Protein AF-A0A7X8DQ04-F1 (afdb_monomer_lite)

Structure (mmCIF, N/CA/C/O backbone):
data_AF-A0A7X8DQ04-F1
#
_entry.id   AF-A0A7X8DQ04-F1
#
loop_
_atom_site.group_PDB
_atom_site.id
_atom_site.type_symbol
_atom_site.label_atom_id
_atom_site.label_alt_id
_atom_site.label_comp_id
_atom_site.label_asym_id
_atom_site.label_entity_id
_atom_site.label_seq_id
_atom_site.pdbx_PDB_ins_code
_atom_site.Cartn_x
_atom_site.Cartn_y
_atom_site.Cartn_z
_atom_site.occupancy
_atom_site.B_iso_or_equiv
_atom_site.auth_seq_id
_atom_site.auth_comp_id
_atom_site.auth_asym_id
_atom_site.auth_atom_id
_atom_site.pdbx_PDB_model_num
ATOM 1 N N . MET A 1 1 ? -22.463 -10.081 42.4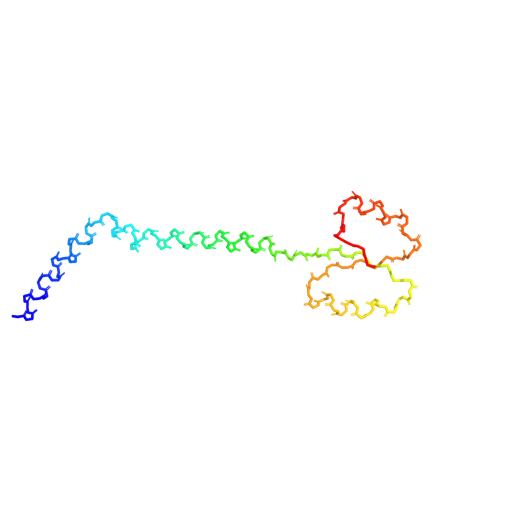87 1.00 63.38 1 MET A N 1
ATOM 2 C CA . MET A 1 1 ? -21.258 -10.575 41.782 1.00 63.38 1 MET A CA 1
ATOM 3 C C . MET A 1 1 ? -21.319 -10.302 40.278 1.00 63.38 1 MET A C 1
ATOM 5 O O . MET A 1 1 ? -20.658 -9.375 39.845 1.00 63.38 1 MET A O 1
ATOM 9 N N . VAL A 1 2 ? -22.143 -10.996 39.476 1.00 70.81 2 VAL A N 1
ATOM 10 C CA . VAL A 1 2 ? -22.206 -10.759 38.008 1.00 70.81 2 VAL A CA 1
ATOM 11 C C . VAL A 1 2 ? -22.683 -9.341 37.648 1.00 70.81 2 VAL A C 1
ATOM 13 O O . VAL A 1 2 ? -22.092 -8.685 36.796 1.00 70.81 2 VAL A O 1
ATOM 16 N N . LYS A 1 3 ? -23.701 -8.819 38.348 1.00 78.75 3 LYS A N 1
ATOM 17 C CA . LYS A 1 3 ? -24.196 -7.438 38.163 1.00 78.75 3 LYS A CA 1
ATOM 18 C C . LYS A 1 3 ? -23.134 -6.367 38.437 1.00 78.75 3 LYS A C 1
ATOM 20 O O . LYS A 1 3 ? -23.101 -5.353 37.746 1.00 78.75 3 LYS A O 1
ATOM 25 N N . ASP A 1 4 ? -22.269 -6.601 39.420 1.00 85.44 4 ASP A N 1
ATOM 26 C CA . ASP A 1 4 ? -21.225 -5.649 39.807 1.00 85.44 4 ASP A CA 1
ATOM 27 C C . ASP A 1 4 ? -20.118 -5.604 38.751 1.00 85.44 4 ASP A C 1
ATOM 29 O O . ASP A 1 4 ? -19.675 -4.523 38.371 1.00 85.44 4 ASP A O 1
ATOM 33 N N . ILE A 1 5 ? -19.757 -6.768 38.199 1.00 87.19 5 ILE A N 1
ATOM 34 C CA . ILE A 1 5 ? -18.794 -6.897 37.097 1.00 87.19 5 ILE A CA 1
ATOM 35 C C . ILE A 1 5 ? -19.291 -6.150 35.854 1.00 87.19 5 ILE A C 1
ATOM 37 O O . ILE A 1 5 ? -18.554 -5.345 35.292 1.00 87.19 5 ILE A O 1
ATOM 41 N N . PHE A 1 6 ? -20.554 -6.344 35.457 1.00 87.81 6 PHE A N 1
ATOM 42 C CA . PHE A 1 6 ? -21.133 -5.630 34.312 1.00 87.81 6 PHE A CA 1
ATOM 43 C C . PHE A 1 6 ? -21.149 -4.112 34.509 1.00 87.81 6 PHE A C 1
ATOM 45 O O . PHE A 1 6 ? -20.847 -3.367 33.577 1.00 87.81 6 PHE A O 1
ATOM 52 N N . ARG A 1 7 ? -21.460 -3.640 35.721 1.00 88.25 7 ARG A N 1
ATOM 53 C CA . ARG A 1 7 ? -21.487 -2.205 36.030 1.00 88.25 7 ARG A CA 1
ATOM 54 C C . ARG A 1 7 ? -20.095 -1.578 35.955 1.00 88.25 7 ARG A C 1
ATOM 56 O O . ARG A 1 7 ? -19.945 -0.493 35.401 1.00 88.25 7 ARG A O 1
ATOM 63 N N . VAL A 1 8 ? -19.087 -2.257 36.500 1.00 85.31 8 VAL A N 1
ATOM 64 C CA . VAL A 1 8 ? -17.690 -1.800 36.438 1.00 85.31 8 VAL A CA 1
ATOM 65 C C . VAL A 1 8 ? -17.189 -1.812 34.993 1.00 85.31 8 VAL A C 1
ATOM 67 O O . VAL A 1 8 ? -16.609 -0.826 34.548 1.00 85.31 8 VAL A O 1
ATOM 70 N N . ALA A 1 9 ? -17.495 -2.862 34.228 1.00 85.19 9 ALA A N 1
ATOM 71 C CA . ALA A 1 9 ? -17.120 -2.960 32.820 1.00 85.19 9 ALA A CA 1
ATOM 72 C C . ALA A 1 9 ? -17.735 -1.837 31.971 1.00 85.19 9 ALA A C 1
ATOM 74 O O . ALA A 1 9 ? -17.032 -1.210 31.185 1.00 85.19 9 ALA A O 1
ATOM 75 N N . GLN A 1 10 ? -19.022 -1.525 32.158 1.00 83.94 10 GLN A N 1
ATOM 76 C CA . GLN A 1 10 ? -19.671 -0.404 31.468 1.00 83.94 10 GLN A CA 1
ATOM 77 C C . GLN A 1 10 ? -19.027 0.942 31.809 1.00 83.94 10 GLN A C 1
ATOM 79 O O . GLN A 1 10 ? -18.872 1.789 30.930 1.00 83.94 10 GLN A O 1
ATOM 84 N N . TRP A 1 11 ? -18.642 1.143 33.071 1.00 87.06 11 TRP A N 1
ATOM 85 C CA . TRP A 1 11 ? -17.994 2.377 33.506 1.00 87.06 11 TRP A CA 1
ATOM 86 C C . TRP A 1 11 ? -16.595 2.538 32.902 1.00 87.06 11 TRP A C 1
ATOM 88 O O . TRP A 1 11 ? -16.285 3.601 32.360 1.00 87.06 11 TRP A O 1
ATOM 98 N N . GLU A 1 12 ? -15.786 1.477 32.913 1.00 81.94 12 GLU A N 1
ATOM 99 C CA . GLU A 1 12 ? -14.468 1.456 32.265 1.00 81.94 12 GLU A CA 1
ATOM 100 C C . GLU A 1 12 ? -14.580 1.668 30.750 1.00 81.94 12 GLU A C 1
ATOM 102 O O . GLU A 1 12 ? -13.854 2.479 30.174 1.00 81.94 12 GLU A O 1
ATOM 107 N N . PHE A 1 13 ? -15.555 1.032 30.098 1.00 81.38 13 PHE A N 1
ATOM 108 C CA . PHE A 1 13 ? -15.782 1.190 28.661 1.00 81.38 13 PHE A CA 1
ATOM 109 C C . PHE A 1 13 ? -16.217 2.617 28.303 1.00 81.38 13 PHE A C 1
ATOM 111 O O . PHE A 1 13 ? -15.682 3.218 27.374 1.00 81.38 13 PHE A O 1
ATOM 118 N N . ALA A 1 14 ? -17.131 3.213 29.074 1.00 80.19 14 ALA A N 1
ATOM 119 C C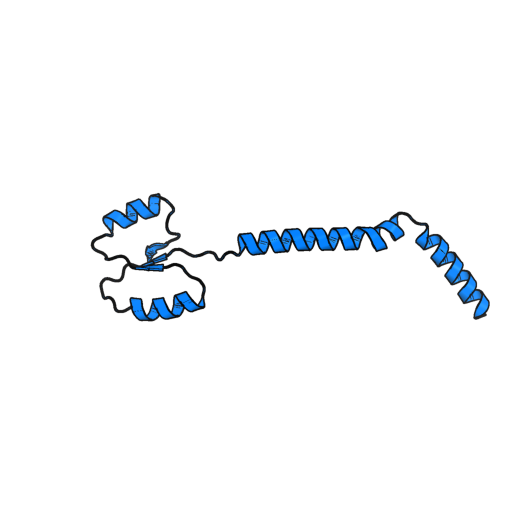A . ALA A 1 14 ? -17.568 4.595 28.873 1.00 80.19 14 ALA A CA 1
ATOM 120 C C . ALA A 1 14 ? -16.437 5.610 29.107 1.00 80.19 14 ALA A C 1
ATOM 122 O O . ALA A 1 14 ? -16.384 6.650 28.443 1.00 80.19 14 ALA A O 1
ATOM 123 N N . LYS A 1 15 ? -15.519 5.314 30.032 1.00 80.44 15 LYS A N 1
ATOM 124 C CA . LYS A 1 15 ? -14.311 6.111 30.271 1.00 80.44 15 LYS A CA 1
ATOM 125 C C . LYS A 1 15 ? -13.311 5.968 29.120 1.00 80.44 15 LYS A C 1
ATOM 127 O O . LYS A 1 15 ? -12.744 6.970 28.689 1.00 80.44 15 LYS A O 1
ATOM 132 N N . GLY A 1 16 ? -13.160 4.756 28.583 1.00 77.38 16 GLY A N 1
ATOM 133 C CA . GLY A 1 16 ? -12.327 4.448 27.420 1.00 77.38 16 GLY A CA 1
ATOM 134 C C . GLY A 1 16 ? -12.820 5.105 26.129 1.00 77.38 16 GLY A C 1
ATOM 135 O O . GLY A 1 16 ? -12.037 5.771 25.459 1.00 77.38 16 GLY A O 1
ATOM 136 N N . ILE A 1 17 ? -14.120 5.018 25.818 1.00 76.25 17 ILE A N 1
ATOM 137 C CA . ILE A 1 17 ? -14.716 5.623 24.610 1.00 76.25 17 ILE A CA 1
ATOM 138 C C . ILE A 1 17 ? -14.535 7.143 24.582 1.00 76.25 17 ILE A C 1
ATOM 140 O O . ILE A 1 17 ? -14.349 7.726 23.520 1.00 76.25 17 ILE A O 1
ATOM 144 N N . LYS A 1 18 ? -14.580 7.811 25.738 1.00 73.81 18 LYS A N 1
ATOM 145 C CA . LYS A 1 18 ? -14.396 9.270 25.814 1.00 73.81 18 LYS A CA 1
ATOM 146 C C . LYS A 1 18 ? -12.946 9.710 25.604 1.00 73.81 18 LYS A C 1
ATOM 148 O O . LYS A 1 18 ? -12.685 10.909 25.496 1.00 73.81 18 LYS A O 1
ATOM 153 N N . ASN A 1 19 ? -11.999 8.774 25.547 1.00 83.88 19 ASN A N 1
ATOM 154 C CA . ASN A 1 19 ? -10.616 9.088 25.242 1.00 83.88 19 ASN A CA 1
ATOM 155 C C . ASN A 1 19 ? -10.475 9.437 23.752 1.00 83.88 19 ASN A C 1
ATOM 157 O O . ASN A 1 19 ? -10.789 8.633 22.875 1.00 83.88 19 ASN A O 1
ATOM 161 N N . LYS A 1 20 ? -9.936 10.628 23.467 1.00 80.75 20 LYS A N 1
ATOM 162 C CA . LYS A 1 20 ? -9.657 11.098 22.102 1.00 80.75 20 LYS A CA 1
ATOM 163 C C . LYS A 1 20 ? -8.799 10.103 21.311 1.00 80.75 20 LYS A C 1
ATOM 165 O O . LYS A 1 20 ? -9.035 9.921 20.123 1.00 80.75 20 LYS A O 1
ATOM 170 N N . GLY A 1 21 ? -7.852 9.431 21.974 1.00 87.50 21 GLY A N 1
ATOM 171 C CA . GLY A 1 21 ? -7.005 8.414 21.348 1.00 87.50 21 GLY A CA 1
ATOM 172 C C . GLY A 1 21 ? -7.778 7.161 20.932 1.00 87.50 21 GLY A C 1
ATOM 173 O O . GLY A 1 21 ? -7.553 6.648 19.842 1.00 87.50 21 GLY A O 1
ATOM 174 N N . PHE A 1 22 ? -8.732 6.710 21.754 1.00 87.38 22 PHE A N 1
ATOM 175 C CA . PHE A 1 22 ? -9.589 5.571 21.418 1.00 87.38 22 PHE A CA 1
ATOM 176 C C . PHE A 1 22 ? -10.464 5.894 20.205 1.00 87.38 22 PHE A C 1
ATOM 178 O O . PHE A 1 22 ? -10.450 5.156 19.229 1.00 87.38 22 PHE A O 1
ATOM 185 N N . LEU A 1 23 ? -11.146 7.045 20.210 1.00 86.50 23 LEU A N 1
ATOM 186 C CA . LEU A 1 23 ? -11.971 7.469 19.072 1.00 86.50 23 LEU A CA 1
ATOM 187 C C . LEU A 1 23 ? -11.148 7.609 17.786 1.00 86.50 23 LEU A C 1
ATOM 189 O O . LEU A 1 23 ? -11.587 7.175 16.723 1.00 86.50 23 LEU A O 1
ATOM 193 N N . PHE A 1 24 ? -9.942 8.172 17.880 1.00 90.38 24 PHE A N 1
ATOM 194 C CA . PHE A 1 24 ? -9.042 8.285 16.738 1.00 90.38 24 PHE A CA 1
ATOM 195 C C . PHE A 1 24 ? -8.640 6.909 16.192 1.00 90.38 24 PHE A C 1
ATOM 197 O O . PHE A 1 24 ? -8.790 6.657 14.999 1.00 90.38 24 PHE A O 1
ATOM 204 N N . LEU A 1 25 ? -8.183 5.996 17.051 1.00 91.31 25 LEU A N 1
ATOM 205 C CA . LEU A 1 25 ? -7.752 4.658 16.637 1.00 91.31 25 LEU A CA 1
ATOM 206 C C . LEU A 1 25 ? -8.904 3.796 16.111 1.00 91.31 25 LEU A C 1
ATOM 208 O O . LEU A 1 25 ? -8.698 2.987 15.214 1.00 91.31 25 LEU A O 1
ATOM 212 N N . THR A 1 26 ? -10.111 3.954 16.647 1.00 90.38 26 THR A N 1
ATOM 213 C CA . THR A 1 26 ? -11.266 3.150 16.234 1.00 90.38 26 THR A CA 1
ATOM 214 C C . THR A 1 26 ? -11.906 3.659 14.947 1.00 90.38 26 THR A C 1
ATOM 216 O O . THR A 1 26 ? -12.322 2.846 14.129 1.00 90.38 26 THR A O 1
ATOM 219 N N . PHE A 1 27 ? -11.989 4.977 14.741 1.00 89.44 27 PHE A N 1
ATOM 220 C CA . PHE A 1 27 ? -12.731 5.542 13.607 1.00 89.44 27 PHE A CA 1
ATOM 221 C C . PHE A 1 27 ? -11.839 6.169 12.539 1.00 89.44 27 PHE A C 1
ATOM 223 O O . PHE A 1 27 ? -12.101 6.006 11.353 1.00 89.44 27 PHE A O 1
ATOM 230 N N . VAL A 1 28 ? -10.784 6.881 12.933 1.00 92.44 28 VAL A N 1
ATOM 231 C CA . VAL A 1 28 ? -9.961 7.667 12.002 1.00 92.44 28 VAL A CA 1
ATOM 232 C C . VAL A 1 28 ? -8.821 6.827 11.429 1.00 92.44 28 VAL A C 1
ATOM 234 O O . VAL A 1 28 ? -8.570 6.859 10.227 1.00 92.44 28 VAL A O 1
ATOM 237 N N . PHE A 1 29 ? -8.159 6.027 12.263 1.00 95.06 29 PHE A N 1
ATOM 238 C CA . PHE A 1 29 ? -7.030 5.197 11.847 1.00 95.06 29 PHE A CA 1
ATOM 239 C C . PHE A 1 29 ? -7.375 4.178 10.744 1.00 95.06 29 PHE A C 1
ATOM 241 O O . PHE A 1 29 ? -6.606 4.096 9.785 1.00 95.06 29 PHE A O 1
ATOM 248 N N . PRO A 1 30 ? -8.518 3.459 10.776 1.00 95.19 30 PRO A N 1
ATOM 249 C CA . PRO A 1 30 ? -8.876 2.550 9.687 1.00 95.19 30 PRO A CA 1
ATOM 250 C C . PRO A 1 30 ? -9.066 3.280 8.354 1.00 95.19 30 PRO A C 1
ATOM 252 O O . PRO A 1 30 ? -8.643 2.779 7.318 1.00 95.19 30 PRO A O 1
ATOM 255 N N . ILE A 1 31 ? -9.639 4.489 8.381 1.00 96.12 31 ILE A N 1
ATOM 256 C CA . ILE A 1 31 ? -9.821 5.319 7.182 1.00 96.12 31 ILE A CA 1
ATOM 257 C C . ILE A 1 31 ? -8.458 5.725 6.616 1.00 96.12 31 ILE A C 1
ATOM 259 O O . ILE A 1 31 ? -8.220 5.570 5.420 1.00 96.12 31 ILE A O 1
ATOM 263 N N . ILE A 1 32 ? -7.544 6.189 7.474 1.00 96.06 32 ILE A N 1
ATOM 264 C CA . ILE A 1 32 ? -6.174 6.534 7.072 1.00 96.06 32 ILE A CA 1
ATOM 265 C C . ILE A 1 32 ? -5.475 5.320 6.452 1.00 96.06 32 ILE A C 1
ATOM 267 O O . ILE A 1 32 ? -4.865 5.452 5.395 1.00 96.06 32 ILE A O 1
ATOM 271 N N . MET A 1 33 ? -5.596 4.137 7.062 1.00 95.81 33 MET A N 1
ATOM 272 C CA . MET A 1 33 ? -5.006 2.912 6.521 1.00 95.81 33 MET A CA 1
ATOM 273 C C . MET A 1 33 ? -5.548 2.594 5.130 1.00 95.81 33 MET A C 1
ATOM 275 O O . MET A 1 33 ? -4.756 2.383 4.218 1.00 95.81 33 MET A O 1
ATOM 279 N N . VAL A 1 34 ? -6.869 2.622 4.932 1.00 97.00 34 VAL A N 1
ATOM 280 C CA . VAL A 1 34 ? -7.478 2.384 3.610 1.00 97.00 34 VAL A CA 1
ATOM 281 C C . VAL A 1 34 ? -6.939 3.363 2.567 1.00 97.00 34 VAL A C 1
ATOM 283 O O . VAL A 1 34 ? -6.597 2.942 1.466 1.00 97.00 34 VAL A O 1
ATOM 286 N N . ILE A 1 35 ? -6.808 4.646 2.913 1.00 96.50 35 ILE A N 1
ATOM 287 C CA . ILE A 1 35 ? -6.257 5.666 2.011 1.00 96.50 35 ILE A CA 1
ATOM 288 C C . ILE A 1 35 ? -4.799 5.353 1.659 1.00 96.50 35 ILE A C 1
ATOM 290 O O . ILE A 1 35 ? -4.438 5.379 0.485 1.00 96.50 35 ILE A O 1
ATOM 294 N N . ILE A 1 36 ? -3.965 5.025 2.648 1.00 96.50 36 ILE A N 1
ATOM 295 C CA . ILE A 1 36 ? -2.552 4.686 2.425 1.00 96.50 36 ILE A CA 1
ATOM 296 C C . ILE A 1 36 ? -2.433 3.453 1.530 1.00 96.50 36 ILE A C 1
ATOM 298 O O . ILE A 1 36 ? -1.694 3.485 0.549 1.00 96.50 36 ILE A O 1
ATOM 302 N N . PHE A 1 37 ? -3.184 2.390 1.821 1.00 95.38 37 PHE A N 1
ATOM 303 C CA . PHE A 1 37 ? -3.192 1.187 0.992 1.00 95.38 37 PHE A CA 1
ATOM 304 C C . PHE A 1 37 ? -3.658 1.490 -0.430 1.00 95.38 37 PHE A C 1
ATOM 306 O O . PHE A 1 37 ? -3.014 1.045 -1.370 1.00 95.38 37 PHE A O 1
ATOM 313 N N . ALA A 1 38 ? -4.702 2.299 -0.611 1.00 94.25 38 ALA A N 1
ATOM 314 C CA . ALA A 1 38 ? -5.164 2.696 -1.937 1.00 94.25 38 ALA A CA 1
ATOM 315 C C . ALA A 1 38 ? -4.093 3.476 -2.716 1.00 94.25 38 ALA A C 1
ATOM 317 O O . ALA A 1 38 ? -3.891 3.208 -3.897 1.00 94.25 38 ALA A O 1
ATOM 318 N N . ILE A 1 39 ? -3.374 4.397 -2.063 1.00 94.50 39 ILE A N 1
ATOM 319 C CA . ILE A 1 39 ? -2.272 5.148 -2.684 1.00 94.50 39 ILE A CA 1
ATOM 320 C C . ILE A 1 39 ? -1.134 4.207 -3.075 1.00 94.50 39 ILE A C 1
ATOM 322 O O . ILE A 1 39 ? -0.656 4.278 -4.203 1.00 94.50 39 ILE A O 1
ATOM 326 N N . ILE A 1 40 ? -0.715 3.317 -2.171 1.00 91.69 40 ILE A N 1
ATOM 327 C CA . ILE A 1 40 ? 0.359 2.352 -2.438 1.00 91.69 40 ILE A CA 1
ATOM 328 C C . ILE A 1 40 ? -0.044 1.416 -3.572 1.00 91.69 40 ILE A C 1
ATOM 330 O O . ILE A 1 40 ? 0.736 1.231 -4.495 1.00 91.69 40 ILE A O 1
ATOM 334 N N . SER A 1 41 ? -1.254 0.859 -3.549 1.00 84.31 41 SER A N 1
ATOM 335 C CA . SER A 1 41 ? -1.751 -0.015 -4.612 1.00 84.31 41 SER A CA 1
ATOM 336 C C . SER A 1 41 ? -1.862 0.719 -5.943 1.00 84.31 41 SER A C 1
ATOM 338 O O . SER A 1 41 ? -1.468 0.174 -6.962 1.00 84.31 41 SER A O 1
ATOM 340 N N . PHE A 1 42 ? -2.337 1.964 -5.957 1.00 85.94 42 PHE A N 1
ATOM 341 C CA . PHE A 1 42 ? -2.397 2.772 -7.174 1.00 85.94 42 PHE A CA 1
ATOM 342 C C . PHE A 1 42 ? -1.004 3.091 -7.728 1.00 85.94 42 PHE A C 1
ATOM 344 O O . PHE A 1 42 ? -0.776 2.973 -8.931 1.00 85.94 42 PHE A O 1
ATOM 351 N N . ALA A 1 43 ? -0.068 3.472 -6.858 1.00 85.25 43 ALA A N 1
ATOM 352 C CA . ALA A 1 43 ? 1.319 3.709 -7.235 1.00 85.25 43 ALA A CA 1
ATOM 353 C C . ALA A 1 43 ? 1.983 2.420 -7.725 1.00 85.25 43 ALA A C 1
ATOM 355 O O . ALA A 1 43 ? 2.670 2.451 -8.736 1.00 85.25 43 ALA A O 1
ATOM 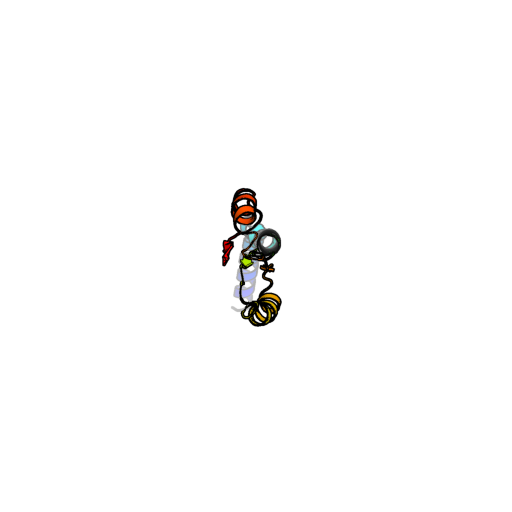356 N N . MET A 1 44 ? 1.726 1.289 -7.065 1.00 78.56 44 MET A N 1
ATOM 357 C CA . MET A 1 44 ? 2.225 -0.019 -7.466 1.00 78.56 44 MET A CA 1
ATOM 358 C C . MET A 1 44 ? 1.656 -0.419 -8.820 1.00 78.56 44 MET A C 1
ATOM 360 O O . MET A 1 44 ? 2.449 -0.729 -9.678 1.00 78.56 44 MET A O 1
ATOM 364 N N . ILE A 1 45 ? 0.348 -0.307 -9.071 1.00 74.44 45 ILE A N 1
ATOM 365 C CA . ILE A 1 45 ? -0.255 -0.619 -10.382 1.00 74.44 45 ILE A CA 1
ATOM 366 C C . ILE A 1 45 ? 0.331 0.255 -11.499 1.00 74.44 45 ILE A C 1
ATOM 368 O O . ILE A 1 45 ? 0.486 -0.209 -12.619 1.00 74.44 45 ILE A O 1
ATOM 372 N N . ARG A 1 46 ? 0.674 1.518 -11.217 1.00 66.00 46 ARG A N 1
ATOM 373 C CA . ARG A 1 46 ? 1.340 2.392 -12.199 1.00 66.00 46 ARG A CA 1
ATOM 374 C C . ARG A 1 46 ? 2.835 2.128 -12.341 1.00 66.00 46 ARG A C 1
ATOM 376 O O . ARG A 1 46 ? 3.378 2.350 -13.411 1.00 66.00 46 ARG A O 1
ATOM 383 N N . SER A 1 47 ? 3.483 1.683 -11.271 1.00 59.84 47 SER A N 1
ATOM 384 C CA . SER A 1 47 ? 4.884 1.256 -11.258 1.00 59.84 47 SER A CA 1
ATOM 385 C C . SER A 1 47 ? 5.067 -0.179 -11.762 1.00 59.84 47 SER A C 1
ATOM 387 O O . SER A 1 47 ? 6.194 -0.586 -12.014 1.00 59.84 47 SER A O 1
ATOM 389 N N . SER A 1 48 ? 3.976 -0.941 -11.826 1.00 49.41 48 SER A N 1
ATOM 390 C CA . SER A 1 48 ? 3.857 -2.317 -12.295 1.00 49.41 48 SER A CA 1
ATOM 391 C C . SER A 1 48 ? 2.939 -2.397 -13.515 1.00 49.41 48 SER A C 1
ATOM 393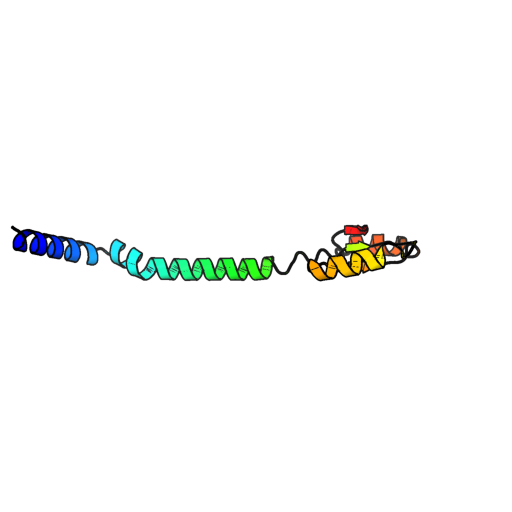 O O . SER A 1 48 ? 2.436 -3.476 -13.816 1.00 49.41 48 SER A O 1
ATOM 395 N N . GLY A 1 49 ? 2.729 -1.283 -14.234 1.00 49.41 49 GLY A N 1
ATOM 396 C CA . GLY A 1 49 ? 2.822 -1.421 -15.684 1.00 49.41 49 GLY A CA 1
ATOM 397 C C . GLY A 1 49 ? 4.172 -2.082 -15.868 1.00 49.41 49 GLY A C 1
ATOM 398 O O . GLY A 1 49 ? 5.122 -1.603 -15.238 1.00 49.41 49 GLY A O 1
ATOM 399 N N . GLY A 1 50 ? 4.188 -3.267 -16.479 1.00 48.16 50 GLY A N 1
ATOM 400 C CA . GLY A 1 50 ? 5.370 -4.106 -16.537 1.00 48.16 50 GLY A CA 1
ATOM 401 C C . GLY A 1 50 ? 6.600 -3.237 -16.750 1.00 48.16 50 GLY A C 1
ATOM 402 O O . GLY A 1 50 ? 6.549 -2.182 -17.391 1.00 48.16 50 GLY A O 1
ATOM 403 N N . GLN A 1 51 ? 7.739 -3.673 -16.231 1.00 50.72 51 GLN A N 1
ATOM 404 C CA . GLN A 1 51 ? 8.913 -3.405 -17.041 1.00 50.72 51 GLN A CA 1
ATOM 405 C C . GLN A 1 51 ? 8.590 -4.113 -18.359 1.00 50.72 51 GLN A C 1
ATOM 407 O O . GLN A 1 51 ? 8.835 -5.313 -18.467 1.00 50.72 51 GLN A O 1
ATOM 412 N N . ASP A 1 52 ? 7.903 -3.418 -19.275 1.00 53.72 52 ASP A N 1
ATOM 413 C CA . ASP A 1 52 ? 7.855 -3.719 -20.686 1.00 53.72 52 ASP A CA 1
ATOM 414 C C . ASP A 1 52 ? 9.328 -3.613 -21.038 1.00 53.72 52 ASP A C 1
ATOM 416 O O . ASP A 1 52 ? 9.828 -2.541 -21.356 1.00 53.72 52 ASP A O 1
ATOM 420 N N . LEU A 1 53 ? 10.065 -4.681 -20.751 1.00 55.94 53 LEU A N 1
ATOM 421 C CA . LEU A 1 53 ? 11.483 -4.742 -20.970 1.00 55.94 53 LEU A CA 1
ATOM 422 C C . LEU A 1 53 ? 11.562 -4.752 -22.482 1.00 55.94 53 LEU A C 1
ATOM 424 O O . LEU A 1 53 ? 11.296 -5.785 -23.098 1.00 55.94 53 LEU A O 1
ATOM 428 N N . TYR A 1 54 ? 11.780 -3.575 -23.061 1.00 60.75 54 TYR A N 1
ATOM 429 C CA . TYR A 1 54 ? 11.758 -3.402 -24.500 1.00 60.75 54 TYR A CA 1
ATOM 430 C C . TYR A 1 54 ? 13.101 -3.906 -25.001 1.00 60.75 54 TYR A C 1
ATOM 432 O O . TYR A 1 54 ? 14.108 -3.195 -24.977 1.00 60.75 54 TYR A O 1
ATOM 440 N N . LEU A 1 55 ? 13.123 -5.184 -25.369 1.00 65.12 55 LEU A N 1
ATOM 441 C CA . LEU A 1 55 ? 14.318 -5.879 -25.821 1.00 65.12 55 LEU A CA 1
ATOM 442 C C . LEU A 1 55 ? 14.417 -5.786 -27.341 1.00 65.12 55 LEU A C 1
ATOM 444 O O . LEU A 1 55 ? 13.500 -6.178 -28.066 1.00 65.12 55 LEU A O 1
ATOM 448 N N . ALA A 1 56 ? 15.558 -5.310 -27.827 1.00 67.69 56 ALA A N 1
ATOM 449 C CA . ALA A 1 56 ? 15.922 -5.447 -29.230 1.00 67.69 56 ALA A CA 1
ATOM 450 C C . ALA A 1 56 ? 16.607 -6.805 -29.427 1.00 67.69 56 ALA A C 1
ATOM 452 O O . ALA A 1 56 ? 17.588 -7.097 -28.746 1.00 67.69 56 ALA A O 1
ATOM 453 N N . ILE A 1 57 ? 16.104 -7.637 -30.339 1.00 70.88 57 ILE A N 1
ATOM 454 C CA . ILE A 1 57 ? 16.653 -8.981 -30.580 1.00 70.88 57 ILE A CA 1
ATOM 455 C C . ILE A 1 57 ? 17.221 -9.054 -31.987 1.00 70.88 57 ILE A C 1
ATOM 457 O O . ILE A 1 57 ? 16.494 -8.853 -32.966 1.00 70.88 57 ILE A O 1
ATOM 461 N N . VAL A 1 58 ? 18.510 -9.368 -32.090 1.00 71.00 58 VAL A N 1
ATOM 462 C CA . VAL A 1 58 ? 19.233 -9.490 -33.357 1.00 71.00 58 VAL A CA 1
ATOM 463 C C . VAL A 1 58 ? 19.361 -10.965 -33.729 1.00 71.00 58 VAL A C 1
ATOM 465 O O . VAL A 1 58 ? 20.298 -11.653 -33.337 1.00 71.00 58 VAL A O 1
ATOM 468 N N . ASP A 1 59 ? 18.407 -11.469 -34.516 1.00 67.25 59 ASP A N 1
ATOM 469 C CA . ASP A 1 59 ? 18.427 -12.855 -35.007 1.00 67.25 59 ASP A CA 1
ATOM 470 C C . ASP A 1 59 ? 18.775 -12.910 -36.502 1.00 67.25 59 ASP A C 1
ATOM 472 O O . ASP A 1 59 ? 17.918 -12.755 -37.373 1.00 67.25 59 ASP A O 1
ATOM 476 N N . GLU A 1 60 ? 20.046 -13.181 -36.809 1.00 63.91 60 GLU A N 1
ATOM 477 C CA . GLU A 1 60 ? 20.533 -13.395 -38.183 1.00 63.91 60 GLU A CA 1
ATOM 478 C C . GLU A 1 60 ? 19.971 -14.663 -38.837 1.00 63.91 60 GLU A C 1
ATOM 480 O O . GLU A 1 60 ? 19.928 -14.782 -40.062 1.00 63.91 60 GLU A O 1
ATOM 485 N N . THR A 1 61 ? 19.550 -15.631 -38.025 1.00 67.88 61 THR A N 1
ATOM 486 C CA . THR A 1 61 ? 19.189 -16.981 -38.474 1.00 67.88 61 THR A CA 1
ATOM 487 C C . THR A 1 61 ? 17.684 -17.197 -38.578 1.00 67.88 61 THR A C 1
ATOM 489 O O . THR A 1 61 ? 17.248 -18.208 -39.128 1.00 67.88 61 THR A O 1
ATOM 492 N N . SER A 1 62 ? 16.886 -16.255 -38.061 1.00 65.56 62 SER A N 1
ATOM 493 C CA . SER A 1 62 ? 15.424 -16.352 -37.908 1.00 65.56 62 SER A CA 1
ATOM 494 C C . SER A 1 62 ? 14.950 -17.595 -37.137 1.00 65.56 62 SER A C 1
ATOM 496 O O . SER A 1 62 ? 13.767 -17.936 -37.178 1.00 65.56 62 SER A O 1
ATOM 498 N N . PHE A 1 63 ? 15.858 -18.300 -36.460 1.00 69.19 63 PHE A N 1
ATOM 499 C CA . PHE A 1 63 ? 15.584 -19.560 -35.776 1.00 69.19 63 PHE A CA 1
ATOM 500 C C . PHE A 1 63 ? 14.939 -19.337 -34.408 1.00 69.19 63 PHE A C 1
ATOM 502 O O . PHE A 1 63 ? 14.111 -20.132 -33.966 1.00 69.19 63 PHE A O 1
ATOM 509 N N . ILE A 1 64 ? 15.317 -18.254 -33.734 1.00 69.50 64 ILE A N 1
ATOM 510 C CA . ILE A 1 64 ? 14.972 -17.996 -32.337 1.00 69.50 64 ILE A CA 1
ATOM 511 C C . ILE A 1 64 ? 13.685 -17.162 -32.252 1.00 69.50 64 ILE A C 1
ATOM 513 O O . ILE A 1 64 ? 12.931 -17.278 -31.285 1.00 69.50 64 ILE A O 1
ATOM 517 N N . ARG A 1 65 ? 13.371 -16.403 -33.309 1.00 70.31 65 ARG A N 1
ATOM 518 C CA . ARG A 1 65 ? 12.177 -15.551 -33.409 1.00 70.31 65 ARG A CA 1
ATOM 519 C C . ARG A 1 65 ? 10.873 -16.240 -32.999 1.00 70.31 65 ARG A C 1
ATOM 521 O O . ARG A 1 65 ? 10.190 -15.752 -32.108 1.00 70.31 65 ARG A O 1
ATOM 528 N N . GLY A 1 66 ? 10.551 -17.390 -33.595 1.00 68.44 66 GLY A N 1
ATOM 529 C CA . GLY A 1 66 ? 9.290 -18.088 -33.305 1.00 68.44 66 GLY A CA 1
ATOM 530 C C . GLY A 1 66 ? 9.203 -18.633 -31.874 1.00 68.44 66 GLY A C 1
ATOM 531 O O . GLY A 1 66 ? 8.131 -18.662 -31.288 1.00 68.44 66 GLY A O 1
ATOM 532 N N . MET A 1 67 ? 10.338 -19.020 -31.284 1.00 69.12 67 MET A N 1
ATOM 533 C CA . MET A 1 67 ? 10.391 -19.525 -29.906 1.00 69.12 67 MET A CA 1
ATOM 534 C C . MET A 1 67 ? 10.212 -18.404 -28.872 1.00 69.12 67 MET A C 1
ATOM 536 O O . MET A 1 67 ? 9.642 -18.613 -27.798 1.00 69.12 67 MET A O 1
ATOM 540 N N . LEU A 1 68 ? 10.715 -17.214 -29.198 1.00 69.94 68 LEU A N 1
ATOM 541 C CA . LEU A 1 68 ? 10.671 -16.045 -28.332 1.00 69.94 68 LEU A CA 1
ATOM 542 C C . LEU A 1 68 ? 9.346 -15.286 -28.435 1.00 69.94 68 LEU A C 1
ATOM 544 O O . LEU A 1 68 ? 8.845 -14.858 -27.400 1.00 69.94 68 LEU A O 1
ATOM 548 N N . GLU A 1 69 ? 8.738 -15.180 -29.622 1.00 67.94 69 GLU A N 1
ATOM 549 C CA . GLU A 1 69 ? 7.407 -14.568 -29.792 1.00 67.94 69 GLU A CA 1
ATOM 550 C C . GLU A 1 69 ? 6.355 -15.258 -28.900 1.00 67.94 69 GLU A C 1
ATOM 552 O O . GLU A 1 69 ? 5.644 -14.582 -28.156 1.00 67.94 69 GLU A O 1
ATOM 557 N N . ASP A 1 70 ? 6.332 -16.595 -28.868 1.00 67.00 70 ASP A N 1
ATOM 558 C CA . ASP A 1 70 ? 5.407 -17.362 -28.018 1.00 67.00 70 ASP A CA 1
ATOM 559 C C . ASP A 1 70 ? 5.679 -17.172 -26.515 1.00 67.00 70 ASP A C 1
ATOM 561 O O . ASP A 1 70 ? 4.755 -17.156 -25.697 1.00 67.00 70 ASP A O 1
ATOM 565 N N . SER A 1 71 ? 6.951 -17.004 -26.141 1.00 66.06 71 SER A N 1
ATOM 566 C CA . SER A 1 71 ? 7.362 -16.825 -24.746 1.00 66.06 71 SER A CA 1
ATOM 567 C C . SER A 1 71 ? 7.075 -15.404 -24.248 1.00 66.06 71 SER A C 1
ATOM 569 O O . SER A 1 71 ? 6.618 -15.224 -23.123 1.00 66.06 71 SER A O 1
ATOM 571 N N . PHE A 1 72 ? 7.290 -14.377 -25.070 1.00 69.44 72 PHE A N 1
ATOM 572 C CA . PHE A 1 72 ? 7.110 -12.979 -24.668 1.00 69.44 72 PHE A CA 1
ATOM 573 C C . PHE A 1 72 ? 5.649 -12.568 -24.516 1.00 69.44 72 PHE A C 1
ATOM 575 O O . PHE A 1 72 ? 5.333 -11.796 -23.610 1.00 69.44 72 PHE A O 1
ATOM 582 N N . VAL A 1 73 ? 4.745 -13.158 -25.303 1.00 61.97 73 VAL A N 1
ATOM 583 C CA . VAL A 1 73 ? 3.292 -12.977 -25.137 1.00 61.97 73 VAL A CA 1
ATOM 584 C C . VAL A 1 73 ? 2.816 -13.464 -23.761 1.00 61.97 73 VAL A C 1
ATOM 586 O O . VAL A 1 73 ? 1.870 -12.911 -23.205 1.00 61.97 73 VAL A O 1
ATOM 589 N N . GLN A 1 74 ? 3.477 -14.471 -23.179 1.00 60.06 74 GLN A N 1
ATOM 590 C CA . GLN A 1 74 ? 3.113 -15.027 -21.874 1.00 60.06 74 GLN A CA 1
ATOM 591 C C . GLN A 1 74 ? 3.569 -14.161 -20.685 1.00 60.06 74 GLN A C 1
ATOM 593 O O . GLN A 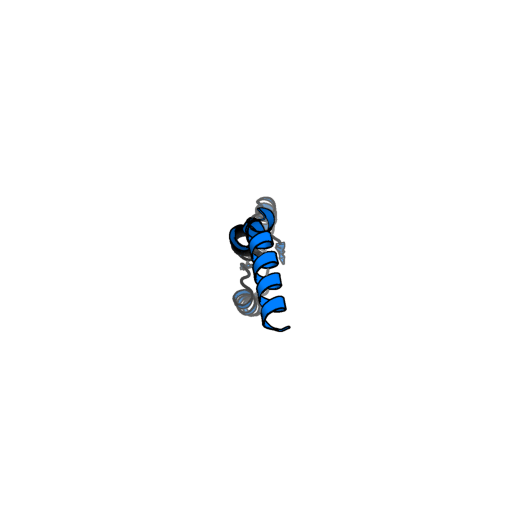1 74 ? 2.977 -14.255 -19.608 1.00 60.06 74 GLN A O 1
ATOM 598 N N . TYR A 1 75 ? 4.602 -13.335 -20.864 1.00 59.12 75 TYR A N 1
ATOM 599 C CA . TYR A 1 75 ? 5.247 -12.580 -19.783 1.00 59.12 75 TYR A CA 1
ATOM 600 C C . TYR A 1 75 ? 5.161 -11.050 -19.946 1.00 59.12 75 TYR A C 1
ATOM 602 O O . TYR A 1 75 ? 5.834 -10.339 -19.209 1.00 59.12 75 TYR A O 1
ATOM 610 N N . GLU A 1 76 ? 4.324 -10.554 -20.867 1.00 58.25 76 GLU A N 1
ATOM 611 C CA . GLU A 1 76 ? 4.148 -9.116 -21.157 1.00 58.25 76 GLU A CA 1
ATOM 612 C C . GLU A 1 76 ? 5.464 -8.400 -21.531 1.00 58.25 76 GLU A C 1
ATOM 614 O O . GLU A 1 76 ? 5.689 -7.253 -21.162 1.00 58.25 76 GLU A O 1
ATOM 619 N N . TYR A 1 77 ? 6.354 -9.062 -22.278 1.00 61.12 77 TYR A N 1
ATOM 620 C CA . TYR A 1 77 ? 7.569 -8.419 -22.793 1.00 61.12 77 TYR A CA 1
ATOM 621 C C . TYR A 1 77 ? 7.325 -7.800 -24.177 1.00 61.12 77 TYR A C 1
ATOM 623 O O . TYR A 1 77 ? 6.772 -8.450 -25.066 1.00 61.12 77 TYR A O 1
ATOM 631 N N . GLY A 1 78 ? 7.782 -6.560 -24.378 1.00 59.44 78 GLY A N 1
ATOM 632 C CA . GLY A 1 78 ? 7.852 -5.924 -25.694 1.00 59.44 78 GLY A CA 1
ATOM 633 C C . GLY A 1 78 ? 9.167 -6.285 -26.382 1.00 59.44 78 GLY A C 1
ATOM 634 O O . GLY A 1 78 ? 10.234 -6.007 -25.848 1.00 59.44 78 GLY A O 1
ATOM 635 N N . ALA A 1 79 ? 9.120 -6.906 -27.559 1.00 62.62 79 ALA A N 1
ATOM 636 C CA . ALA A 1 79 ? 10.330 -7.275 -28.291 1.00 62.62 79 ALA A CA 1
ATOM 637 C C . ALA A 1 79 ? 10.260 -6.817 -29.749 1.00 62.62 79 ALA A C 1
ATOM 639 O O . ALA A 1 79 ? 9.312 -7.155 -30.460 1.00 62.62 79 ALA A O 1
ATOM 640 N N . ASP A 1 80 ? 11.289 -6.094 -30.192 1.00 65.25 80 ASP A N 1
ATOM 641 C CA . ASP A 1 80 ? 11.485 -5.725 -31.594 1.00 65.25 80 ASP A CA 1
ATOM 642 C C . ASP A 1 80 ? 12.608 -6.588 -32.188 1.00 65.25 80 ASP A C 1
ATOM 644 O O . ASP A 1 80 ? 13.756 -6.555 -31.742 1.00 65.25 80 ASP A O 1
ATOM 648 N N . PHE A 1 81 ? 12.278 -7.374 -33.215 1.00 68.25 81 PHE A N 1
ATOM 649 C CA . PHE A 1 81 ? 13.248 -8.196 -33.940 1.00 68.25 81 PHE A CA 1
ATOM 650 C C . PHE A 1 81 ? 13.909 -7.369 -35.042 1.00 68.25 81 PHE A C 1
ATOM 652 O O . PHE A 1 81 ? 13.246 -6.957 -36.000 1.00 68.25 81 PHE A O 1
ATOM 659 N N . ILE A 1 82 ? 15.215 -7.141 -34.922 1.00 66.56 82 ILE A N 1
ATOM 660 C CA . ILE A 1 82 ? 15.988 -6.286 -35.827 1.00 66.56 82 ILE A CA 1
ATOM 661 C C . ILE A 1 82 ? 16.999 -7.143 -36.602 1.00 66.56 82 ILE A C 1
ATOM 663 O O . ILE A 1 82 ? 17.618 -8.055 -36.065 1.00 66.56 82 ILE A O 1
ATOM 667 N N . SER A 1 83 ? 17.165 -6.866 -37.897 1.00 61.41 83 SER A N 1
ATOM 668 C CA . SER A 1 83 ? 18.178 -7.524 -38.736 1.00 61.41 83 SER A CA 1
ATOM 669 C C . SER A 1 83 ? 19.586 -7.048 -38.364 1.00 61.41 83 SER A C 1
ATOM 671 O O . SER A 1 83 ? 19.801 -5.848 -38.201 1.00 61.41 83 SER A O 1
ATOM 673 N N . ALA A 1 84 ? 20.575 -7.948 -38.333 1.00 61.66 84 ALA A N 1
ATOM 674 C CA . ALA A 1 84 ? 21.969 -7.604 -38.019 1.00 61.66 84 ALA A CA 1
ATOM 675 C C . ALA A 1 84 ? 22.611 -6.601 -38.989 1.00 61.66 84 ALA A C 1
ATOM 677 O O . ALA A 1 84 ? 23.544 -5.888 -38.629 1.00 61.66 84 ALA A O 1
ATOM 678 N N . SER A 1 85 ? 22.068 -6.463 -40.201 1.00 61.28 85 SER A N 1
ATOM 679 C CA . SER A 1 85 ? 22.464 -5.403 -41.137 1.00 61.28 85 SER A CA 1
ATOM 680 C C . SER A 1 85 ? 22.183 -3.982 -40.624 1.00 61.28 85 SER A C 1
ATOM 682 O O . SER A 1 85 ? 22.668 -3.029 -41.223 1.00 61.28 85 SER A O 1
ATOM 684 N N . ALA A 1 86 ? 21.386 -3.837 -39.561 1.00 59.75 86 ALA A N 1
ATOM 685 C CA . ALA A 1 86 ? 21.035 -2.572 -38.920 1.00 59.75 86 ALA A CA 1
ATOM 686 C C . ALA A 1 86 ? 21.727 -2.378 -37.553 1.00 59.75 86 ALA A C 1
ATOM 688 O O . ALA A 1 86 ? 21.348 -1.483 -36.804 1.00 59.75 86 ALA A O 1
ATOM 689 N N . LEU A 1 87 ? 22.750 -3.175 -37.212 1.00 60.81 87 LEU A N 1
ATOM 690 C CA . LEU A 1 87 ? 23.501 -3.041 -35.950 1.00 60.81 87 LEU A CA 1
ATOM 691 C C . LEU A 1 87 ? 24.071 -1.627 -35.728 1.00 60.81 87 LEU A C 1
ATOM 693 O O . LEU A 1 87 ? 23.980 -1.104 -34.618 1.00 60.81 87 LEU A O 1
ATOM 697 N N . ASP A 1 88 ? 24.554 -0.972 -36.789 1.00 63.69 88 ASP A N 1
ATOM 698 C CA . ASP A 1 88 ? 25.036 0.421 -36.746 1.00 63.69 88 ASP A CA 1
ATOM 699 C C . ASP A 1 88 ? 23.917 1.440 -36.422 1.00 63.69 88 ASP A C 1
ATOM 701 O O . ASP A 1 88 ? 24.182 2.557 -35.968 1.00 63.69 88 ASP A O 1
ATOM 705 N N . GLU A 1 89 ? 22.650 1.081 -36.661 1.00 60.59 89 GLU A N 1
ATOM 706 C CA . GLU A 1 89 ? 21.479 1.880 -36.280 1.00 60.59 89 GLU A CA 1
ATOM 707 C C . GLU A 1 89 ? 21.058 1.595 -34.831 1.00 60.59 89 GLU A C 1
ATOM 709 O O . GLU A 1 89 ? 20.634 2.510 -34.127 1.00 60.59 89 GLU A O 1
ATOM 714 N N . ILE A 1 90 ? 21.245 0.363 -34.345 1.00 60.34 90 ILE A N 1
ATOM 715 C CA . ILE A 1 90 ? 20.888 -0.048 -32.980 1.00 60.34 90 ILE A CA 1
ATOM 716 C C . ILE A 1 90 ? 21.747 0.673 -31.932 1.00 60.34 90 ILE A C 1
ATOM 718 O O . ILE A 1 90 ? 21.211 1.083 -30.906 1.00 60.34 90 ILE A O 1
ATOM 722 N N . GLU A 1 91 ? 23.040 0.910 -32.186 1.00 59.09 91 GLU A N 1
ATOM 723 C CA . GLU A 1 91 ? 23.897 1.676 -31.261 1.00 59.09 91 GLU A CA 1
ATOM 724 C C . GLU A 1 91 ? 23.373 3.108 -31.047 1.00 59.09 91 GLU A C 1
ATOM 726 O O . GLU A 1 91 ? 23.403 3.628 -29.931 1.00 59.09 91 GLU A O 1
ATOM 731 N N . LYS A 1 92 ? 22.812 3.728 -32.094 1.00 60.00 92 LYS A N 1
ATOM 732 C CA . LYS A 1 92 ? 22.180 5.053 -31.998 1.00 60.00 92 LYS A CA 1
ATOM 733 C C . LYS A 1 92 ? 20.850 5.001 -31.254 1.00 60.00 92 LYS A C 1
ATOM 735 O O . LYS A 1 92 ? 20.586 5.876 -30.441 1.00 60.00 92 LYS A O 1
ATOM 740 N N . VAL A 1 93 ? 20.040 3.970 -31.488 1.00 60.25 93 VAL A N 1
ATOM 741 C CA . VAL A 1 93 ? 18.731 3.824 -30.830 1.00 60.25 93 VAL A CA 1
ATOM 742 C C . VAL A 1 93 ? 18.869 3.426 -29.351 1.00 60.25 93 VAL A C 1
ATOM 744 O O . VAL A 1 93 ? 18.042 3.823 -28.532 1.00 60.25 93 VAL A O 1
ATOM 747 N N . LEU A 1 94 ? 19.940 2.718 -28.974 1.00 59.75 94 LEU A N 1
ATOM 748 C CA . LEU A 1 94 ? 20.255 2.424 -27.574 1.00 59.75 94 LEU A CA 1
ATOM 749 C C . LEU A 1 94 ? 20.689 3.687 -26.806 1.00 59.75 94 LEU A C 1
ATOM 751 O O . LEU A 1 94 ? 20.355 3.845 -25.635 1.00 59.75 94 LEU A O 1
ATOM 755 N N . GLN A 1 95 ? 21.390 4.616 -27.469 1.00 59.41 95 GLN A N 1
ATOM 756 C CA . GLN A 1 95 ? 21.733 5.926 -26.893 1.00 59.41 95 GLN A CA 1
ATOM 757 C C . GLN A 1 95 ? 20.515 6.843 -26.701 1.00 59.41 95 GLN A C 1
ATOM 759 O O . GLN A 1 95 ? 20.574 7.767 -25.894 1.00 59.41 95 GLN A O 1
ATOM 764 N N . GLU A 1 96 ? 19.415 6.586 -27.411 1.00 60.28 96 GLU A N 1
ATOM 765 C CA . GLU A 1 96 ? 18.146 7.316 -27.287 1.00 60.28 96 GLU A CA 1
ATOM 766 C C . GLU A 1 96 ? 17.220 6.753 -26.181 1.00 60.28 96 GLU A C 1
ATOM 768 O O . GLU A 1 96 ? 16.073 7.182 -26.085 1.00 60.28 96 GLU A O 1
ATOM 773 N N . GLU A 1 97 ? 17.700 5.817 -25.343 1.00 59.00 97 GLU A N 1
ATOM 774 C CA . GLU A 1 97 ? 16.956 5.171 -24.234 1.00 59.00 97 GLU A CA 1
ATOM 775 C C . GLU A 1 97 ? 15.653 4.461 -24.663 1.00 59.00 97 GLU A C 1
ATOM 777 O O . GLU A 1 97 ? 14.745 4.254 -23.860 1.00 59.00 97 GLU A O 1
ATOM 782 N N . LYS A 1 98 ? 15.532 4.069 -25.937 1.00 62.09 98 LYS A N 1
ATOM 783 C CA . LYS A 1 98 ? 14.313 3.427 -26.457 1.00 62.09 98 LYS A CA 1
ATOM 784 C C . LYS A 1 98 ? 14.193 1.938 -26.086 1.00 62.09 98 LYS A C 1
ATOM 786 O O . LYS A 1 98 ? 13.088 1.404 -26.100 1.00 62.09 98 LYS A O 1
ATOM 791 N N . TYR A 1 99 ? 15.309 1.276 -25.776 1.00 63.62 99 TYR A N 1
ATOM 792 C CA . TYR A 1 99 ? 15.370 -0.147 -25.431 1.00 63.62 99 TYR A CA 1
ATOM 793 C C . TYR A 1 99 ? 16.172 -0.355 -24.146 1.00 63.62 99 TYR A C 1
ATOM 795 O O . TYR A 1 99 ? 17.212 0.278 -23.956 1.00 63.62 99 TYR A O 1
ATOM 803 N N . ASP A 1 100 ? 15.731 -1.289 -23.305 1.00 65.25 100 ASP A N 1
ATOM 804 C CA . ASP A 1 100 ? 16.386 -1.610 -22.030 1.00 65.25 100 ASP A CA 1
ATOM 805 C C . ASP A 1 100 ? 17.582 -2.566 -22.200 1.00 65.25 100 ASP A C 1
ATOM 807 O O . ASP 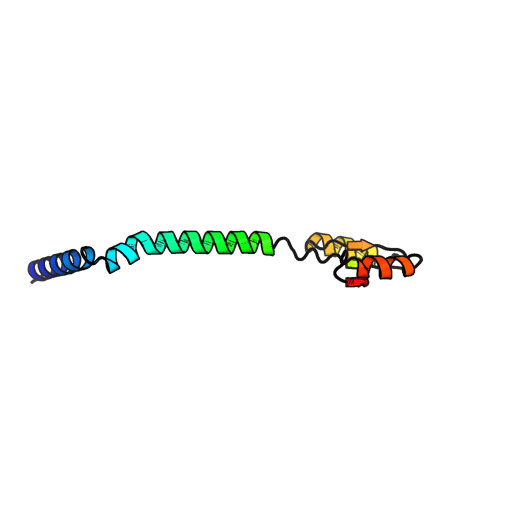A 1 100 ? 18.424 -2.696 -21.309 1.00 65.25 100 ASP A O 1
ATOM 811 N N . GLY A 1 101 ? 17.677 -3.246 -23.349 1.00 64.25 101 GLY A N 1
ATOM 812 C CA . GLY A 1 101 ? 18.769 -4.164 -23.664 1.00 64.25 101 GLY A CA 1
ATOM 813 C C . GLY A 1 101 ? 18.730 -4.701 -25.096 1.00 64.25 101 GLY A C 1
ATOM 814 O O . GLY A 1 101 ? 17.704 -4.632 -25.774 1.00 64.25 101 GLY A O 1
ATOM 815 N N . ILE A 1 102 ? 19.866 -5.246 -25.543 1.00 67.38 102 ILE A N 1
ATOM 816 C CA . ILE A 1 102 ? 20.018 -5.935 -26.833 1.00 67.38 102 ILE A CA 1
ATOM 817 C C . ILE A 1 102 ? 20.416 -7.386 -26.564 1.00 67.38 102 ILE A C 1
ATOM 819 O O . ILE A 1 102 ? 21.311 -7.632 -25.747 1.00 67.38 102 ILE A O 1
ATOM 823 N N . LEU A 1 103 ? 19.766 -8.319 -27.257 1.00 66.75 103 LEU A N 1
ATOM 824 C CA . LEU A 1 103 ? 20.051 -9.756 -27.245 1.00 66.75 103 LEU A CA 1
ATOM 825 C C . LEU A 1 103 ? 20.405 -10.268 -28.640 1.00 66.75 103 LEU A C 1
ATOM 827 O O . LEU A 1 103 ? 19.739 -9.850 -29.613 1.00 66.75 103 LEU A O 1
#

Secondary structure (DSSP, 8-state):
-HHHHHHHHHHHHHHHHT-HHHHIIIIIHHHHHHHHHHHHHHHHHHH-S-----EEEE-SSSSSHHHHHHHHHHHT--EEEE-GGGHHHHHHHHHTT--SEE-

Foldseek 3Di:
DVVVVVVVVVVVVVVQCPDPVNCCVVPVVVVVVVVVVVVVVVVVVVVPPPCLQEEEEEDQPCPCVVVVVVVCVVVNHHYDYDYPVCVVVVVVVVVVVVHNYYD

Sequence (103 aa):
MVKDIFRVAQWEFAKGIKNKGFLFLTFVFPIIMVIIFAIISFAMIRSSGGQDLYLAIVDETSFIRGMLEDSFVQYEYGADFISASALDEIEKVLQEEKYDGIL

pLDDT: mean 73.07, std 13.4, range [48.16, 97.0]

Radius of gyration: 30.06 Å; chains: 1; bounding box: 49×31×83 Å